Protein AF-A0A1C5G0H4-F1 (afdb_monomer_lite)

Sequence (154 aa):
MDLTAAVDVIRAPLGDLLPRLSAALFDTIPHRAVAELSGNCPHSPFKTHGHPSGDPGAAITTTELAALSPAARAEGSWQGRARIGGADVPVLALYSDATARGALLVLVRTEETPVPAAALATARVLWDLVTAHRDRMATEAAPGVLAQSRAAAA

Radius of gyration: 16.6 Å; chains: 1; bounding box: 39×28×58 Å

Secondary structure (DSSP, 8-state):
--HHHHHHHHTS-TTTHHHHHHHHHHTTS-EEEEEEEETT-SS--EEEEE--SSSTTPPP-HH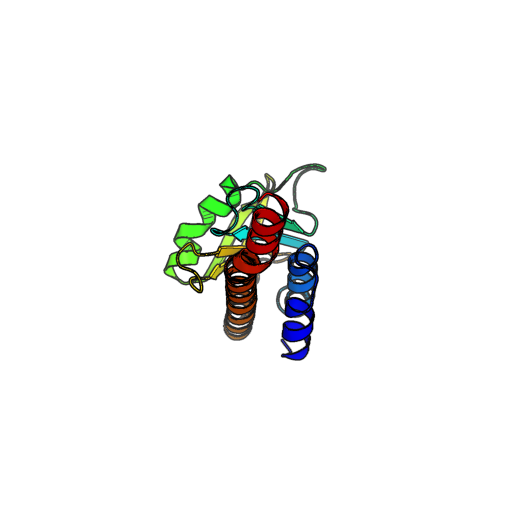HHHHHHHHHHHHSEEEEEEEETTEEEEEEEEEE-SSTT-EEEEEEES--SPPPHHHHHHHHHHHHHHHHHHHHHHHHTHHHHHHHHHHTT-

Foldseek 3Di:
DDVVLLVVLLPDDPVCNQVSLCVSLCVQFPFFKKKKQAQPDPVDSIDMDGDDDDPVPQAFDPVQQVVCCVVCVVVQKDWDWGQGSNDTATKIWGWAPLDVRIMIMIGGGPDRPDRDPVSNVVSNVSVSVSNNSVNCCVVVVPPPPVVVVVVVVD

Structure (mmCIF, N/CA/C/O backbone):
data_AF-A0A1C5G0H4-F1
#
_entry.id   AF-A0A1C5G0H4-F1
#
loop_
_atom_site.group_PDB
_atom_site.id
_atom_site.type_symbol
_atom_site.label_atom_id
_atom_site.label_alt_id
_atom_site.label_comp_id
_atom_site.label_asym_id
_atom_site.label_entity_id
_atom_site.label_seq_id
_atom_site.pdbx_PDB_ins_code
_atom_site.Cartn_x
_atom_site.Cartn_y
_atom_site.Cartn_z
_atom_site.occupancy
_atom_site.B_iso_or_equiv
_atom_site.auth_seq_id
_atom_site.auth_comp_id
_atom_site.auth_asym_id
_atom_site.auth_atom_id
_atom_site.pdbx_PDB_model_num
ATOM 1 N N . MET A 1 1 ? 9.348 -8.051 10.580 1.00 72.00 1 MET A N 1
ATOM 2 C CA . MET A 1 1 ? 9.368 -8.611 9.214 1.00 72.00 1 MET A CA 1
ATOM 3 C C . MET A 1 1 ? 10.774 -9.098 8.917 1.00 72.00 1 MET A C 1
ATOM 5 O O . MET A 1 1 ? 11.714 -8.384 9.246 1.00 72.00 1 MET A O 1
ATOM 9 N N . ASP A 1 2 ? 10.907 -10.298 8.360 1.00 84.12 2 ASP A N 1
ATOM 10 C CA . ASP A 1 2 ? 12.195 -10.885 7.974 1.00 84.12 2 ASP A CA 1
ATOM 11 C C . ASP A 1 2 ? 12.627 -10.396 6.575 1.00 84.12 2 ASP A C 1
ATOM 13 O O . ASP A 1 2 ? 11.792 -10.236 5.683 1.00 84.12 2 ASP A O 1
ATOM 17 N N . LEU A 1 3 ? 13.929 -10.177 6.366 1.00 88.62 3 LEU A N 1
ATOM 18 C CA . LEU A 1 3 ? 14.506 -9.809 5.068 1.00 88.62 3 LEU A CA 1
ATOM 19 C C . LEU A 1 3 ? 14.257 -10.883 4.002 1.00 88.62 3 LEU A C 1
ATOM 21 O O . LEU A 1 3 ? 14.136 -10.549 2.824 1.00 88.62 3 LEU A O 1
ATOM 25 N N . THR A 1 4 ? 14.115 -12.148 4.400 1.00 91.62 4 THR A N 1
ATOM 26 C CA . THR A 1 4 ? 13.735 -13.238 3.489 1.00 91.62 4 THR A CA 1
ATOM 27 C C . THR A 1 4 ? 12.406 -12.944 2.788 1.00 91.62 4 THR A C 1
ATOM 29 O O . THR A 1 4 ? 12.311 -13.070 1.569 1.00 91.62 4 THR A O 1
ATOM 32 N N . ALA A 1 5 ? 11.412 -12.427 3.520 1.00 90.62 5 ALA A N 1
ATOM 33 C CA . ALA A 1 5 ? 10.123 -12.051 2.942 1.00 90.62 5 ALA A CA 1
ATOM 34 C C . ALA A 1 5 ? 10.263 -10.895 1.937 1.00 90.62 5 ALA A C 1
ATOM 36 O O . ALA A 1 5 ? 9.622 -10.899 0.888 1.00 90.62 5 ALA A O 1
ATOM 37 N N . ALA A 1 6 ? 11.143 -9.926 2.209 1.00 92.50 6 ALA A N 1
ATOM 38 C CA . ALA A 1 6 ? 11.430 -8.846 1.265 1.00 92.50 6 ALA A CA 1
ATOM 39 C C . ALA A 1 6 ? 12.058 -9.380 -0.036 1.00 92.50 6 ALA A C 1
ATOM 41 O O . ALA A 1 6 ? 11.671 -8.962 -1.128 1.00 92.50 6 ALA A O 1
ATOM 42 N N . VAL A 1 7 ? 12.979 -10.344 0.060 1.00 93.88 7 VAL A N 1
ATOM 43 C CA . VAL A 1 7 ? 13.564 -11.020 -1.110 1.00 93.88 7 VAL A CA 1
ATOM 44 C C . VAL A 1 7 ? 12.490 -11.757 -1.915 1.00 93.88 7 VAL A C 1
ATOM 46 O O . VAL A 1 7 ? 12.469 -11.648 -3.143 1.00 93.88 7 VAL A O 1
ATOM 49 N N . ASP A 1 8 ? 11.576 -12.457 -1.244 1.00 93.62 8 ASP A N 1
ATOM 50 C CA . ASP A 1 8 ? 10.489 -13.194 -1.895 1.00 93.62 8 ASP A CA 1
ATOM 51 C C . ASP A 1 8 ? 9.495 -12.288 -2.624 1.00 93.62 8 ASP A C 1
ATOM 53 O O . ASP A 1 8 ? 8.965 -12.681 -3.670 1.00 93.62 8 ASP A O 1
ATOM 57 N N . VAL A 1 9 ? 9.262 -11.080 -2.101 1.00 94.69 9 VAL A N 1
ATOM 58 C CA . VAL A 1 9 ? 8.494 -10.039 -2.792 1.00 94.69 9 VAL A CA 1
ATOM 59 C C . VAL A 1 9 ? 9.254 -9.595 -4.037 1.00 94.69 9 VAL A C 1
ATOM 61 O O . VAL A 1 9 ? 8.723 -9.702 -5.133 1.00 94.69 9 VAL A O 1
ATOM 64 N N . ILE A 1 10 ? 10.512 -9.168 -3.915 1.00 94.19 10 ILE A N 1
ATOM 65 C CA . ILE A 1 10 ? 11.273 -8.582 -5.035 1.00 94.19 10 ILE A CA 1
ATOM 66 C C . ILE A 1 10 ? 11.543 -9.575 -6.175 1.00 94.19 10 ILE A C 1
ATOM 68 O O . ILE A 1 10 ? 11.681 -9.171 -7.327 1.00 94.19 10 ILE A O 1
ATOM 72 N N . ARG A 1 11 ? 11.586 -10.879 -5.889 1.00 92.88 11 ARG A N 1
ATOM 73 C CA . ARG A 1 11 ? 11.716 -11.929 -6.914 1.00 92.88 11 ARG A CA 1
ATOM 74 C C . ARG A 1 11 ? 10.409 -12.267 -7.634 1.00 92.88 11 ARG A C 1
ATOM 76 O O . ARG A 1 11 ? 10.441 -13.029 -8.599 1.00 92.88 11 ARG A O 1
ATOM 83 N N . ALA A 1 12 ? 9.269 -11.773 -7.160 1.00 91.62 12 ALA A N 1
ATOM 84 C CA . ALA A 1 12 ? 7.975 -12.093 -7.745 1.00 91.62 12 ALA A CA 1
ATOM 85 C C . ALA A 1 12 ? 7.818 -11.488 -9.151 1.00 91.62 12 ALA A C 1
ATOM 87 O O . ALA A 1 12 ? 8.310 -10.386 -9.409 1.00 91.62 12 ALA A O 1
ATOM 88 N N . PRO A 1 13 ? 7.060 -12.140 -10.050 1.00 87.62 13 PRO A N 1
ATOM 89 C CA . PRO A 1 13 ? 6.584 -11.496 -11.270 1.00 87.62 13 PRO A CA 1
ATOM 90 C C . PRO A 1 13 ? 5.860 -10.175 -10.963 1.00 87.62 13 PRO A C 1
ATOM 92 O O . PRO A 1 13 ? 5.180 -10.052 -9.944 1.00 87.62 13 PRO A O 1
ATOM 95 N N . LEU A 1 14 ? 5.933 -9.189 -11.868 1.00 83.06 14 LEU A N 1
ATOM 96 C CA . LEU A 1 14 ? 5.329 -7.860 -11.652 1.00 83.06 14 LEU A CA 1
ATOM 97 C C . LEU A 1 14 ? 3.820 -7.903 -11.340 1.00 83.06 14 LEU A C 1
ATOM 99 O O . LEU A 1 14 ? 3.314 -7.021 -10.636 1.00 83.06 14 LEU A O 1
ATOM 103 N N . GLY A 1 15 ? 3.108 -8.903 -11.872 1.00 84.12 15 GLY A N 1
ATOM 104 C CA . GLY A 1 15 ? 1.691 -9.153 -11.588 1.00 84.12 15 GLY A CA 1
ATOM 105 C C . GLY A 1 15 ? 1.425 -9.639 -10.159 1.00 84.12 15 GLY A C 1
ATOM 106 O O . GLY A 1 15 ? 0.386 -9.313 -9.594 1.00 84.12 15 GLY A O 1
ATOM 107 N N . ASP A 1 16 ? 2.400 -10.308 -9.542 1.00 90.19 16 ASP A N 1
ATOM 108 C CA . ASP A 1 16 ? 2.266 -10.973 -8.241 1.00 90.19 16 ASP A CA 1
ATOM 109 C C . ASP A 1 16 ? 2.872 -10.167 -7.087 1.00 90.19 16 ASP A C 1
ATOM 111 O O . ASP A 1 16 ? 2.682 -10.510 -5.919 1.00 90.19 16 ASP A O 1
ATOM 115 N N . LEU A 1 17 ? 3.578 -9.072 -7.386 1.00 91.56 17 LE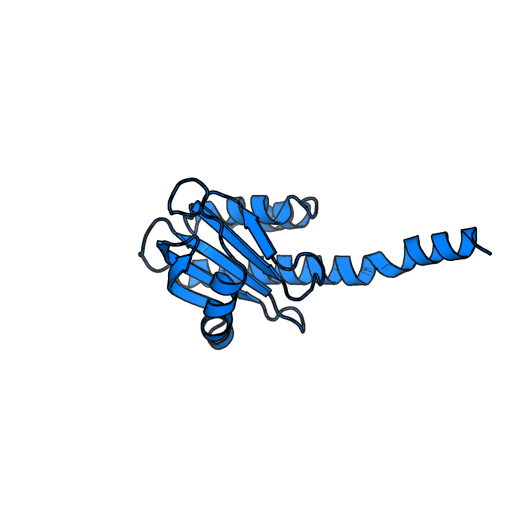U A N 1
ATOM 116 C CA . LEU A 1 17 ? 4.230 -8.238 -6.375 1.00 91.56 17 LEU A CA 1
ATOM 117 C C . LEU A 1 17 ? 3.261 -7.737 -5.295 1.00 91.56 17 LEU A C 1
ATOM 119 O O . LEU A 1 17 ? 3.603 -7.769 -4.118 1.00 91.56 17 LEU A O 1
ATOM 123 N N . LEU A 1 18 ? 2.063 -7.276 -5.676 1.00 93.38 18 LEU A N 1
ATOM 124 C CA . LEU A 1 18 ? 1.091 -6.739 -4.718 1.00 93.38 18 LEU A CA 1
ATOM 125 C C . LEU A 1 18 ? 0.495 -7.840 -3.810 1.00 93.38 18 LEU A C 1
ATOM 127 O O . LEU A 1 18 ? 0.509 -7.647 -2.594 1.00 93.38 18 LEU A O 1
ATOM 131 N N . PRO A 1 19 ? 0.059 -9.007 -4.335 1.00 94.75 19 PRO A N 1
ATOM 132 C CA . PRO A 1 19 ? -0.278 -10.167 -3.504 1.00 94.75 19 PRO A CA 1
ATOM 133 C C . PRO A 1 19 ? 0.835 -10.595 -2.538 1.00 94.75 19 PRO A C 1
ATOM 135 O O . PRO A 1 19 ? 0.571 -10.832 -1.362 1.00 94.75 19 PRO A O 1
ATOM 138 N N . ARG A 1 20 ? 2.096 -10.665 -2.989 1.00 95.25 20 ARG A N 1
ATOM 139 C CA . ARG A 1 20 ? 3.206 -11.068 -2.107 1.00 95.25 20 ARG A CA 1
ATOM 140 C C . ARG A 1 20 ? 3.526 -10.027 -1.045 1.00 95.25 20 ARG A C 1
ATOM 142 O O . ARG A 1 20 ? 3.797 -10.386 0.096 1.00 95.25 20 ARG A O 1
ATOM 149 N N . LEU A 1 21 ? 3.465 -8.748 -1.408 1.00 95.81 21 LEU A N 1
ATOM 150 C CA . LEU A 1 21 ? 3.619 -7.641 -0.470 1.00 95.81 21 LEU A CA 1
ATOM 151 C C . LEU A 1 21 ? 2.527 -7.681 0.608 1.00 95.81 21 LEU A C 1
ATOM 153 O O . LEU A 1 21 ? 2.832 -7.526 1.787 1.00 95.81 21 LEU A O 1
ATOM 157 N N . SER A 1 22 ? 1.278 -7.948 0.213 1.00 96.38 22 SER A N 1
ATOM 158 C CA . SER A 1 22 ? 0.162 -8.162 1.141 1.00 96.38 22 SER A CA 1
ATOM 159 C C . SER A 1 22 ? 0.471 -9.280 2.133 1.00 96.38 22 SER A C 1
ATOM 161 O O . SER A 1 22 ? 0.436 -9.051 3.339 1.00 96.38 22 SER A O 1
ATOM 163 N N . ALA A 1 23 ? 0.860 -10.457 1.636 1.00 95.38 23 ALA A N 1
ATOM 164 C CA . ALA A 1 23 ? 1.183 -11.603 2.479 1.00 95.38 23 ALA A CA 1
ATOM 165 C C . ALA A 1 23 ? 2.333 -11.304 3.458 1.00 95.38 23 ALA A C 1
ATOM 167 O O . ALA A 1 23 ? 2.211 -11.583 4.646 1.00 95.38 23 ALA A O 1
ATOM 168 N N . ALA A 1 24 ? 3.409 -10.659 2.995 1.00 95.50 24 ALA A N 1
ATOM 169 C CA . ALA A 1 24 ? 4.554 -10.300 3.837 1.00 95.50 24 ALA A CA 1
ATOM 170 C C . ALA A 1 24 ? 4.207 -9.291 4.949 1.00 95.50 24 ALA A C 1
ATOM 172 O O . ALA A 1 24 ? 4.848 -9.272 6.001 1.00 95.50 24 ALA A O 1
ATOM 173 N N . LEU A 1 25 ? 3.208 -8.433 4.719 1.00 95.94 25 LEU A N 1
ATOM 174 C CA . LEU A 1 25 ? 2.741 -7.443 5.691 1.00 95.94 25 LEU A CA 1
ATOM 175 C C . LEU A 1 25 ? 1.693 -8.005 6.657 1.00 95.94 25 LEU A C 1
ATOM 177 O O . LEU A 1 25 ? 1.561 -7.473 7.758 1.00 95.94 25 LEU A O 1
ATOM 181 N N . PHE A 1 26 ? 0.958 -9.047 6.265 1.00 94.50 26 PHE A N 1
ATOM 182 C CA . PHE A 1 26 ? -0.243 -9.509 6.963 1.00 94.50 26 PHE A CA 1
ATOM 183 C C . PHE A 1 26 ? 0.016 -9.903 8.422 1.00 94.50 26 PHE A C 1
ATOM 185 O O . PHE A 1 26 ? -0.714 -9.457 9.304 1.00 94.50 26 PHE A O 1
ATOM 192 N N . ASP A 1 27 ? 1.095 -10.642 8.688 1.00 89.75 27 ASP A N 1
ATOM 193 C CA . ASP A 1 27 ? 1.427 -11.115 10.040 1.00 89.75 27 ASP A CA 1
ATOM 194 C C . ASP A 1 27 ? 1.709 -9.972 11.025 1.00 89.75 27 ASP A C 1
ATOM 196 O O . ASP A 1 27 ? 1.509 -10.107 12.229 1.00 89.75 27 ASP A O 1
ATOM 200 N N . THR A 1 28 ? 2.196 -8.833 10.524 1.00 93.19 28 THR A N 1
ATOM 201 C CA . THR A 1 28 ? 2.539 -7.668 11.357 1.00 93.19 28 THR A CA 1
ATOM 202 C C . THR A 1 28 ? 1.431 -6.612 11.353 1.00 93.19 28 THR A C 1
ATOM 204 O O . THR A 1 28 ? 1.252 -5.884 12.327 1.00 93.19 28 THR A O 1
ATOM 207 N N . ILE A 1 29 ? 0.700 -6.495 10.247 1.00 95.56 29 ILE A N 1
ATOM 208 C CA . ILE A 1 29 ? -0.345 -5.498 10.036 1.00 95.56 29 ILE A CA 1
ATOM 209 C C . ILE A 1 29 ? -1.544 -6.229 9.429 1.00 95.56 29 ILE A C 1
ATOM 211 O O . ILE A 1 29 ? -1.676 -6.253 8.205 1.00 95.56 29 ILE A O 1
ATOM 215 N N . PRO A 1 30 ? -2.434 -6.814 10.248 1.00 95.06 30 PRO A N 1
ATOM 216 C CA . PRO A 1 30 ? -3.608 -7.509 9.738 1.00 95.06 30 PRO A CA 1
ATOM 217 C C . PRO A 1 30 ? -4.487 -6.582 8.888 1.00 95.06 30 PRO A C 1
ATOM 219 O O . PRO A 1 30 ? -4.829 -5.462 9.293 1.00 95.06 30 PRO A O 1
ATOM 222 N N . HIS A 1 31 ? -4.820 -7.037 7.681 1.00 95.69 31 HIS A N 1
ATOM 223 C CA . HIS A 1 31 ? -5.586 -6.288 6.688 1.00 95.69 31 HIS A CA 1
ATOM 224 C C . HIS A 1 31 ? -6.342 -7.242 5.758 1.00 95.69 31 HIS A C 1
ATOM 226 O O . HIS A 1 31 ? -5.917 -8.368 5.533 1.00 95.69 31 HIS A O 1
ATOM 232 N N . ARG A 1 32 ? -7.472 -6.797 5.205 1.00 93.94 32 ARG A N 1
ATOM 233 C CA . ARG A 1 32 ? -8.317 -7.602 4.294 1.00 93.94 32 ARG A CA 1
ATOM 234 C C . ARG A 1 32 ? -8.117 -7.284 2.816 1.00 93.94 32 ARG A C 1
ATOM 236 O O . ARG A 1 32 ? -8.474 -8.080 1.950 1.00 93.94 32 ARG A O 1
ATOM 243 N N . ALA A 1 33 ? -7.597 -6.095 2.537 1.00 94.81 33 ALA A N 1
ATOM 244 C CA . ALA A 1 33 ? -7.324 -5.626 1.195 1.00 94.81 33 ALA A CA 1
ATOM 245 C C . ALA A 1 33 ? -6.148 -4.660 1.205 1.00 94.81 33 ALA A C 1
ATOM 247 O O . ALA A 1 33 ? -5.863 -4.006 2.212 1.00 94.81 33 ALA A O 1
ATOM 248 N N . VAL A 1 34 ? -5.496 -4.561 0.060 1.00 96.38 34 VAL A N 1
ATOM 249 C CA . VAL A 1 34 ? -4.421 -3.618 -0.202 1.00 96.38 34 VAL A CA 1
ATOM 250 C C . VAL A 1 34 ? -4.655 -2.994 -1.565 1.00 96.38 34 VAL A C 1
ATOM 252 O O . VAL A 1 34 ? -5.043 -3.673 -2.516 1.00 96.38 34 VAL A O 1
ATOM 255 N N . ALA A 1 35 ? -4.415 -1.697 -1.654 1.00 95.50 35 ALA A N 1
ATOM 256 C CA . ALA A 1 35 ? -4.501 -0.945 -2.886 1.00 95.50 35 ALA A CA 1
ATOM 257 C C . ALA A 1 35 ? -3.243 -0.100 -3.065 1.00 95.50 35 ALA A C 1
ATOM 259 O O . ALA A 1 35 ? -2.709 0.462 -2.114 1.00 95.50 35 ALA A O 1
ATOM 260 N N . GLU A 1 36 ? -2.771 -0.018 -4.295 1.00 94.25 36 GLU A N 1
ATOM 261 C CA . GLU A 1 36 ? -1.597 0.744 -4.683 1.00 94.25 36 GLU A CA 1
ATOM 262 C C . GLU A 1 36 ? -2.013 1.823 -5.674 1.00 94.25 36 GLU A C 1
ATOM 264 O O . GLU A 1 36 ? -2.737 1.543 -6.630 1.00 94.25 36 GLU A O 1
ATOM 269 N N . LEU A 1 37 ? -1.505 3.035 -5.464 1.00 92.81 37 LEU A N 1
ATOM 270 C CA . LEU A 1 37 ? -1.521 4.125 -6.426 1.00 92.81 37 LEU A CA 1
ATOM 271 C C . LEU A 1 37 ? -0.075 4.536 -6.722 1.00 92.81 37 LEU A C 1
ATOM 273 O O . LEU A 1 37 ? 0.556 5.271 -5.965 1.00 92.81 37 LEU A O 1
ATOM 277 N N . SER A 1 38 ? 0.455 4.025 -7.827 1.00 84.38 38 SER A N 1
ATOM 278 C CA . SER A 1 38 ? 1.810 4.283 -8.310 1.00 84.38 38 SER A CA 1
ATOM 279 C C . SER A 1 38 ? 1.834 5.460 -9.284 1.00 84.38 38 SER A C 1
ATOM 281 O O . SER A 1 38 ? 1.039 5.525 -10.220 1.00 84.38 38 SER A O 1
ATOM 283 N N . GLY A 1 39 ? 2.789 6.377 -9.117 1.00 71.88 39 GLY A N 1
ATOM 284 C CA . GLY A 1 39 ? 2.986 7.471 -10.069 1.00 71.88 39 GLY A CA 1
ATOM 285 C C . GLY A 1 39 ? 3.611 7.039 -11.404 1.00 71.88 39 GLY A C 1
ATOM 286 O O . GLY A 1 39 ? 3.593 7.798 -12.366 1.00 71.88 39 GLY A O 1
ATOM 287 N N . ASN A 1 40 ? 4.173 5.828 -11.494 1.00 60.69 40 ASN A N 1
ATOM 288 C CA . ASN A 1 40 ? 5.048 5.417 -12.598 1.00 60.69 40 ASN A CA 1
ATOM 289 C C . ASN A 1 40 ? 4.369 4.700 -13.776 1.00 60.69 40 ASN A C 1
ATOM 291 O O . ASN A 1 40 ? 5.023 4.478 -14.793 1.00 60.69 40 ASN A O 1
ATOM 295 N N . CYS A 1 41 ? 3.091 4.334 -13.672 1.00 58.62 41 CYS A N 1
ATOM 296 C CA . CYS A 1 41 ? 2.373 3.644 -14.745 1.00 58.62 41 CYS A CA 1
ATOM 297 C C . CYS A 1 41 ? 1.271 4.543 -15.332 1.00 58.62 41 CYS A C 1
ATOM 299 O O . CYS A 1 41 ? 0.209 4.651 -14.725 1.00 58.62 41 CYS A O 1
ATOM 301 N N . PRO A 1 42 ? 1.463 5.149 -16.521 1.00 52.97 42 PRO A N 1
ATOM 302 C CA . PRO A 1 42 ? 0.454 6.021 -17.130 1.00 52.97 42 PRO A CA 1
ATOM 303 C C . PRO A 1 42 ? -0.819 5.279 -17.574 1.00 52.97 42 PRO A C 1
ATOM 305 O O . PRO A 1 42 ? -1.860 5.906 -17.732 1.00 52.97 42 PRO A O 1
ATOM 308 N N . HIS A 1 43 ? -0.762 3.953 -17.754 1.00 55.22 43 HIS A N 1
ATOM 309 C CA . HIS A 1 43 ? -1.905 3.146 -18.206 1.00 55.22 43 HIS A CA 1
ATOM 310 C C . HIS A 1 43 ? -2.695 2.472 -17.078 1.00 55.22 43 HIS A C 1
ATOM 312 O O . HIS A 1 43 ? -3.892 2.252 -17.224 1.00 55.22 43 HIS A O 1
ATOM 318 N N . SER A 1 44 ? -2.045 2.127 -15.964 1.00 59.00 44 SER A N 1
ATOM 319 C CA . SER A 1 44 ? -2.694 1.474 -14.819 1.00 59.00 44 SER A CA 1
ATOM 320 C C . SER A 1 44 ? -1.952 1.830 -13.530 1.00 59.00 44 SER A C 1
ATOM 322 O O . SER A 1 44 ? -1.252 0.984 -12.968 1.00 59.00 44 SER A O 1
ATOM 324 N N . PRO A 1 45 ? -2.063 3.085 -13.058 1.00 74.19 45 PRO A N 1
ATOM 325 C CA . PRO A 1 45 ? -1.391 3.523 -11.835 1.00 74.19 45 PRO A CA 1
ATOM 326 C C . PRO A 1 45 ? -1.976 2.832 -10.599 1.00 74.19 45 PRO A C 1
ATOM 328 O O . PRO A 1 45 ? -1.350 2.818 -9.545 1.00 74.19 45 PRO A O 1
ATOM 331 N N . PHE A 1 46 ? -3.163 2.243 -10.740 1.00 86.31 46 PHE A N 1
ATOM 332 C CA . PHE A 1 46 ? -3.949 1.663 -9.673 1.00 86.31 46 PHE A CA 1
ATOM 333 C C . PHE A 1 46 ? -3.956 0.132 -9.737 1.00 86.31 46 PHE A C 1
ATOM 335 O O . PHE A 1 46 ? -4.172 -0.447 -10.804 1.00 86.31 46 PHE A O 1
ATOM 342 N N . LYS A 1 47 ? -3.732 -0.520 -8.593 1.00 86.00 47 LYS A N 1
ATOM 343 C CA . LYS A 1 47 ? -3.844 -1.976 -8.419 1.00 86.00 47 LYS A CA 1
ATOM 344 C C . LYS A 1 47 ? -4.474 -2.296 -7.070 1.00 86.00 47 LYS A C 1
ATOM 346 O O . LYS A 1 47 ? -4.248 -1.575 -6.105 1.00 86.00 47 LYS A O 1
ATOM 351 N N . THR A 1 48 ? -5.206 -3.403 -6.983 1.00 92.31 48 THR A N 1
ATOM 352 C CA . THR A 1 48 ? -5.832 -3.863 -5.735 1.00 92.31 48 THR A CA 1
ATOM 353 C C . THR A 1 48 ? -5.653 -5.360 -5.542 1.00 92.31 48 THR A C 1
ATOM 355 O O . THR A 1 48 ? -5.651 -6.119 -6.508 1.00 92.31 48 THR A O 1
ATOM 358 N N . HIS A 1 49 ? -5.561 -5.791 -4.290 1.00 92.38 49 HIS A N 1
ATOM 359 C CA . HIS A 1 49 ? -5.561 -7.191 -3.887 1.00 92.38 49 HIS A CA 1
ATOM 360 C C . HIS A 1 49 ? -6.419 -7.378 -2.628 1.00 92.38 49 HIS A C 1
ATOM 362 O O . HIS A 1 49 ? -6.431 -6.510 -1.758 1.00 92.38 49 HIS A O 1
ATOM 368 N N . GLY A 1 50 ? -7.118 -8.510 -2.522 1.00 88.75 50 GLY A N 1
ATOM 369 C CA . GLY A 1 50 ? -8.026 -8.814 -1.412 1.00 88.75 50 GLY A CA 1
ATOM 370 C C . GLY A 1 50 ? -9.445 -8.274 -1.611 1.00 88.75 50 GLY A C 1
ATOM 371 O O . GLY A 1 50 ? -9.818 -7.863 -2.710 1.00 88.75 50 GLY A O 1
ATOM 372 N N . HIS A 1 51 ? -10.249 -8.315 -0.546 1.00 81.38 51 HIS A N 1
ATOM 373 C CA . HIS A 1 51 ? -11.656 -7.912 -0.584 1.00 81.38 51 HIS A CA 1
ATOM 374 C C . HIS A 1 51 ? -11.859 -6.636 0.243 1.00 81.38 51 HIS A C 1
ATOM 376 O O . HIS A 1 51 ? -11.701 -6.677 1.471 1.00 81.38 51 HIS A O 1
ATOM 382 N N . PRO A 1 52 ? -12.173 -5.487 -0.386 1.00 71.56 52 PRO A N 1
ATOM 383 C CA . PRO A 1 52 ? -12.582 -4.321 0.373 1.00 71.56 52 PRO A CA 1
ATOM 384 C C . PRO A 1 52 ? -13.877 -4.647 1.111 1.00 71.56 52 PRO A C 1
ATOM 386 O O . PRO A 1 52 ? -14.712 -5.425 0.659 1.00 71.56 52 PRO A O 1
ATOM 389 N N . SER A 1 53 ? -14.046 -4.048 2.272 1.00 64.31 53 SER A N 1
ATOM 390 C CA . SER A 1 53 ? -15.348 -4.030 2.932 1.00 64.31 53 SER A CA 1
ATOM 391 C C . SER A 1 53 ? -16.257 -3.007 2.287 1.00 64.31 53 SER A C 1
ATOM 393 O O . SER A 1 53 ? -15.844 -1.874 2.057 1.00 64.31 53 SER A O 1
ATOM 395 N N . GLY A 1 54 ? -17.497 -3.421 2.101 1.00 66.62 54 GLY A N 1
ATOM 396 C CA . GLY A 1 54 ? -18.564 -2.692 1.447 1.00 66.62 54 GLY A CA 1
ATOM 397 C C . GLY A 1 54 ? -19.611 -3.707 1.001 1.00 66.62 54 GLY A C 1
ATOM 398 O O . GLY A 1 54 ? -19.525 -4.890 1.355 1.00 66.62 54 GLY A O 1
ATOM 399 N N . ASP A 1 55 ? -20.579 -3.249 0.220 1.00 68.75 55 ASP A N 1
ATOM 400 C CA . ASP A 1 55 ? -21.533 -4.149 -0.421 1.00 68.75 55 ASP A CA 1
ATOM 401 C C . ASP A 1 55 ? -20.808 -5.112 -1.380 1.00 68.75 55 ASP A C 1
ATOM 403 O O . ASP A 1 55 ? -19.782 -4.747 -1.969 1.00 68.75 55 ASP A O 1
ATOM 407 N N . PRO A 1 56 ? -21.321 -6.339 -1.583 1.00 64.06 56 PRO A N 1
ATOM 408 C CA . PRO A 1 56 ? -20.790 -7.248 -2.592 1.00 64.06 56 PRO A CA 1
ATOM 409 C C . PRO A 1 56 ? -20.680 -6.555 -3.960 1.00 64.06 56 PRO A C 1
ATOM 411 O O . PRO A 1 56 ? -21.674 -6.084 -4.507 1.00 64.06 56 PRO A O 1
ATOM 414 N N . GLY A 1 57 ? -19.463 -6.486 -4.509 1.00 64.94 57 GLY A N 1
ATOM 415 C CA . GLY A 1 57 ? -19.172 -5.804 -5.778 1.00 64.94 57 GLY A CA 1
ATOM 416 C C . GLY A 1 57 ? -18.662 -4.363 -5.651 1.00 64.94 57 GLY A C 1
ATOM 417 O O . GLY A 1 57 ? -18.303 -3.765 -6.665 1.00 64.94 57 GLY A O 1
ATOM 418 N N . ALA A 1 58 ? -18.568 -3.806 -4.440 1.00 77.69 58 ALA A N 1
ATOM 419 C CA . ALA A 1 58 ? -17.942 -2.509 -4.224 1.00 77.69 58 ALA A CA 1
ATOM 420 C C . ALA A 1 58 ? -16.430 -2.574 -4.510 1.00 77.69 58 ALA A C 1
ATOM 422 O O . ALA A 1 58 ? -15.691 -3.347 -3.899 1.00 77.69 58 ALA A O 1
ATOM 423 N N . ALA A 1 59 ? -15.964 -1.752 -5.451 1.00 86.25 59 ALA A N 1
ATOM 424 C CA . ALA A 1 59 ? -14.558 -1.668 -5.831 1.00 86.25 59 ALA A CA 1
ATOM 425 C C . ALA A 1 59 ? -13.891 -0.451 -5.182 1.00 86.25 59 ALA A C 1
ATOM 427 O O . ALA A 1 59 ? -14.478 0.628 -5.113 1.00 86.25 59 ALA A O 1
ATOM 428 N N . ILE A 1 60 ? -12.641 -0.618 -4.746 1.00 90.88 60 ILE A N 1
ATOM 429 C CA . ILE A 1 60 ? -11.798 0.510 -4.340 1.00 90.88 60 ILE A CA 1
ATOM 430 C C . ILE A 1 60 ? -11.533 1.377 -5.574 1.00 90.88 60 ILE A C 1
ATOM 432 O O . ILE A 1 60 ? -11.227 0.851 -6.646 1.00 90.88 60 ILE A O 1
ATOM 436 N N . THR A 1 61 ? -11.614 2.696 -5.423 1.00 90.75 61 THR A N 1
ATOM 437 C CA . THR A 1 61 ? -11.398 3.634 -6.532 1.00 90.75 61 THR A CA 1
ATOM 438 C C . THR A 1 61 ? -10.093 4.414 -6.395 1.00 90.75 61 THR A C 1
ATOM 440 O O . THR A 1 61 ? -9.580 4.650 -5.301 1.00 90.75 61 THR A O 1
ATOM 443 N N . THR A 1 62 ? -9.565 4.893 -7.523 1.00 91.44 62 THR A N 1
ATOM 444 C CA . THR A 1 62 ? -8.399 5.787 -7.534 1.00 91.44 62 THR A CA 1
ATOM 445 C C . THR A 1 62 ? -8.659 7.090 -6.777 1.00 91.44 62 THR A C 1
ATOM 447 O O . THR A 1 62 ? -7.763 7.581 -6.096 1.00 91.44 62 THR A O 1
ATOM 450 N N . THR A 1 63 ? -9.876 7.637 -6.855 1.00 91.94 63 THR A N 1
ATOM 451 C CA . THR A 1 63 ? -10.259 8.871 -6.152 1.00 91.94 63 THR A CA 1
ATOM 452 C C . THR A 1 63 ? -10.202 8.702 -4.636 1.00 91.94 63 THR A C 1
ATOM 454 O O . THR A 1 63 ? -9.674 9.577 -3.953 1.00 91.94 63 THR A O 1
ATOM 457 N N . GLU A 1 64 ? -10.685 7.570 -4.114 1.00 93.69 64 GLU A N 1
ATOM 458 C CA . GLU A 1 64 ? -10.602 7.251 -2.683 1.00 93.69 64 GLU A CA 1
ATOM 459 C C . GLU A 1 64 ? -9.141 7.195 -2.204 1.00 93.69 64 GLU A C 1
ATOM 461 O O . GLU A 1 64 ? -8.809 7.784 -1.178 1.00 93.69 64 GLU A O 1
ATOM 466 N N . LEU A 1 65 ? -8.238 6.568 -2.972 1.00 94.00 65 LEU A N 1
ATOM 467 C CA . LEU A 1 65 ? -6.807 6.540 -2.636 1.00 94.00 65 LEU A CA 1
ATOM 468 C C . LEU A 1 65 ? -6.155 7.920 -2.729 1.00 94.00 65 LEU A C 1
ATOM 470 O O . LEU A 1 65 ? -5.399 8.306 -1.841 1.00 94.00 65 LEU A O 1
ATOM 474 N N . ALA A 1 66 ? -6.438 8.670 -3.795 1.00 92.75 66 ALA A N 1
ATOM 475 C CA . ALA A 1 66 ? -5.841 9.981 -4.024 1.00 92.75 66 ALA A CA 1
ATOM 476 C C . ALA A 1 66 ? -6.175 10.979 -2.903 1.00 92.75 66 ALA A C 1
ATOM 478 O O . ALA A 1 66 ? -5.344 11.826 -2.577 1.00 92.75 66 ALA A O 1
ATOM 479 N N . ALA A 1 67 ? -7.349 10.846 -2.276 1.00 94.38 67 ALA A N 1
ATOM 480 C CA . ALA A 1 67 ? -7.744 11.655 -1.125 1.00 94.38 67 ALA A CA 1
ATOM 481 C C . ALA A 1 67 ? -6.845 11.440 0.110 1.00 94.38 67 ALA A C 1
ATOM 483 O O . ALA A 1 67 ? -6.705 12.349 0.926 1.00 94.38 67 ALA A O 1
ATOM 484 N N . LEU A 1 68 ? -6.204 10.272 0.238 1.00 95.31 68 LEU A N 1
ATOM 485 C CA . LEU A 1 68 ? -5.302 9.946 1.351 1.00 95.31 68 LEU A CA 1
ATOM 486 C C . LEU A 1 68 ? -3.867 10.440 1.131 1.00 95.31 68 LEU A C 1
ATOM 488 O O . LEU A 1 68 ? -3.112 10.597 2.094 1.00 95.31 68 LEU A O 1
ATOM 492 N N . SER A 1 69 ? -3.488 10.709 -0.121 1.00 93.50 69 SER A N 1
ATOM 493 C CA . SER A 1 69 ? -2.122 11.083 -0.494 1.00 93.50 69 SER A CA 1
ATOM 494 C C . SER A 1 69 ? -1.569 12.295 0.266 1.00 93.50 69 SER A C 1
ATOM 496 O O . SER A 1 69 ? -0.431 12.196 0.714 1.00 93.50 69 SER A O 1
ATOM 498 N N . PRO A 1 70 ? -2.292 13.422 0.457 1.00 94.88 70 PRO A N 1
ATOM 499 C CA . PRO A 1 70 ? -1.718 14.595 1.123 1.00 94.88 70 PRO A CA 1
ATOM 500 C C . PRO A 1 70 ? -1.302 14.317 2.571 1.00 94.88 70 PRO A C 1
ATOM 502 O O . PRO A 1 70 ? -0.189 14.659 2.966 1.00 94.88 70 PRO A O 1
ATOM 505 N N . ALA A 1 71 ? -2.167 13.646 3.339 1.00 95.56 71 ALA A N 1
ATOM 506 C CA . ALA A 1 71 ? -1.901 13.311 4.735 1.00 95.56 71 ALA A CA 1
ATOM 507 C C . ALA A 1 71 ? -0.774 12.277 4.859 1.00 95.56 71 ALA A C 1
ATOM 509 O O . ALA A 1 71 ? 0.151 12.456 5.647 1.00 95.56 71 ALA A O 1
ATOM 510 N N . ALA A 1 72 ? -0.810 11.227 4.031 1.00 95.38 72 ALA A N 1
ATOM 511 C CA . ALA A 1 72 ? 0.241 10.219 4.011 1.00 95.38 72 ALA A CA 1
ATOM 512 C C . ALA A 1 72 ? 1.582 10.792 3.541 1.00 95.38 72 ALA A C 1
ATOM 514 O O . ALA A 1 72 ? 2.609 10.388 4.060 1.00 95.38 72 ALA A O 1
ATOM 515 N N . ARG A 1 73 ? 1.602 11.739 2.597 1.00 94.56 73 ARG A N 1
ATOM 516 C CA . ARG A 1 73 ? 2.834 12.368 2.100 1.00 94.56 73 ARG A CA 1
ATOM 517 C C . ARG A 1 73 ? 3.489 13.279 3.134 1.00 94.56 73 ARG A C 1
ATOM 519 O O . ARG A 1 73 ? 4.712 13.307 3.188 1.00 94.56 73 ARG A O 1
ATOM 526 N N . ALA A 1 74 ? 2.707 14.011 3.926 1.00 95.06 74 ALA A N 1
ATOM 527 C CA . ALA A 1 74 ? 3.239 14.939 4.926 1.00 95.06 74 ALA A CA 1
ATOM 528 C C . ALA A 1 74 ? 4.107 14.226 5.978 1.00 95.06 74 ALA A C 1
ATOM 530 O O . ALA A 1 74 ? 5.208 14.671 6.276 1.00 95.06 74 ALA A O 1
ATOM 531 N N . GLU A 1 75 ? 3.638 13.077 6.467 1.00 92.19 75 GLU A N 1
ATOM 532 C CA . GLU A 1 75 ? 4.292 12.315 7.543 1.00 92.19 75 GLU A CA 1
ATOM 533 C C . GLU A 1 75 ? 4.948 11.013 7.033 1.00 92.19 75 GLU A C 1
ATOM 535 O O . GLU A 1 75 ? 5.484 10.205 7.795 1.00 92.19 75 GLU A O 1
ATOM 540 N N . GLY A 1 76 ? 4.850 10.753 5.726 1.00 93.06 76 GLY A N 1
ATOM 541 C CA . GLY A 1 76 ? 5.176 9.502 5.023 1.00 93.06 76 GLY A CA 1
ATOM 542 C C . GLY A 1 76 ? 4.312 8.280 5.394 1.00 93.06 76 GLY A C 1
ATOM 543 O O . GLY A 1 76 ? 4.439 7.206 4.804 1.00 93.06 76 GLY A O 1
ATOM 544 N N . SER A 1 77 ? 3.414 8.417 6.368 1.00 96.75 77 SER A N 1
ATOM 545 C CA . SER A 1 77 ? 2.363 7.448 6.665 1.00 96.75 77 SER A CA 1
ATOM 546 C C . SER A 1 77 ? 1.194 8.118 7.366 1.00 96.75 77 SER A C 1
ATOM 548 O O . SER A 1 77 ? 1.392 9.043 8.146 1.00 96.75 77 SER A O 1
ATOM 550 N N . TRP A 1 78 ? -0.011 7.604 7.157 1.00 96.94 78 TRP A N 1
ATOM 551 C CA . TRP A 1 78 ? -1.216 8.071 7.828 1.00 96.94 78 TRP A CA 1
ATOM 552 C C . TRP A 1 78 ? -2.088 6.892 8.265 1.00 96.94 78 TRP A C 1
ATOM 554 O O . TRP A 1 78 ? -2.204 5.898 7.550 1.00 96.94 78 TRP A O 1
ATOM 564 N N . GLN A 1 79 ? -2.692 6.996 9.446 1.00 96.69 79 GLN A N 1
ATOM 565 C CA . GLN A 1 79 ? -3.601 5.997 10.004 1.00 96.69 79 GLN A CA 1
ATOM 566 C C . GLN A 1 79 ? -4.891 6.674 10.434 1.00 96.69 79 GLN A C 1
ATOM 568 O O . GLN A 1 79 ? -4.858 7.747 11.036 1.00 96.69 79 GLN A O 1
ATOM 573 N N . GLY A 1 80 ? -6.018 6.031 10.165 1.00 96.00 80 GLY A N 1
ATOM 574 C CA . GLY A 1 80 ? -7.317 6.553 10.555 1.00 96.00 80 GLY A CA 1
ATOM 575 C C . GLY A 1 80 ? -8.449 5.850 9.833 1.00 96.00 80 GLY A C 1
ATOM 576 O O . GLY A 1 80 ? -8.257 4.803 9.214 1.00 96.00 80 GLY A O 1
ATOM 577 N N . ARG A 1 81 ? -9.639 6.439 9.919 1.00 96.31 81 ARG A N 1
ATOM 578 C CA . ARG A 1 81 ? -10.808 5.989 9.168 1.00 96.31 81 ARG A CA 1
ATOM 579 C C . ARG A 1 81 ? -10.911 6.742 7.850 1.00 96.31 81 ARG A C 1
ATOM 581 O O . ARG A 1 81 ? -10.709 7.956 7.816 1.00 96.31 81 ARG A O 1
ATOM 588 N N . ALA A 1 82 ? -11.187 6.015 6.776 1.00 95.69 82 ALA A N 1
ATOM 589 C CA . ALA A 1 82 ? -11.358 6.576 5.447 1.00 95.69 82 ALA A CA 1
ATOM 590 C C . ALA A 1 82 ? -12.441 5.841 4.663 1.00 95.69 82 ALA A C 1
ATOM 592 O O . ALA A 1 82 ? -12.672 4.644 4.850 1.00 95.69 82 ALA A O 1
ATOM 593 N N . ARG A 1 83 ? -13.040 6.557 3.708 1.00 94.44 83 ARG A N 1
ATOM 594 C CA . ARG A 1 83 ? -13.947 5.980 2.718 1.00 94.44 83 ARG A CA 1
ATOM 595 C C . ARG A 1 83 ? -13.149 5.138 1.719 1.00 94.44 83 ARG A C 1
ATOM 597 O O . ARG A 1 83 ? -12.395 5.693 0.927 1.00 94.44 83 ARG A O 1
ATOM 604 N N . ILE A 1 84 ? -13.320 3.821 1.758 1.00 93.62 84 ILE A N 1
ATOM 605 C CA . ILE A 1 84 ? -12.706 2.866 0.829 1.00 93.62 84 ILE A CA 1
ATOM 606 C C . ILE A 1 84 ? -13.749 1.836 0.416 1.00 93.62 84 ILE A C 1
ATOM 608 O O . ILE A 1 84 ? -14.394 1.241 1.279 1.00 93.62 84 ILE A O 1
ATOM 6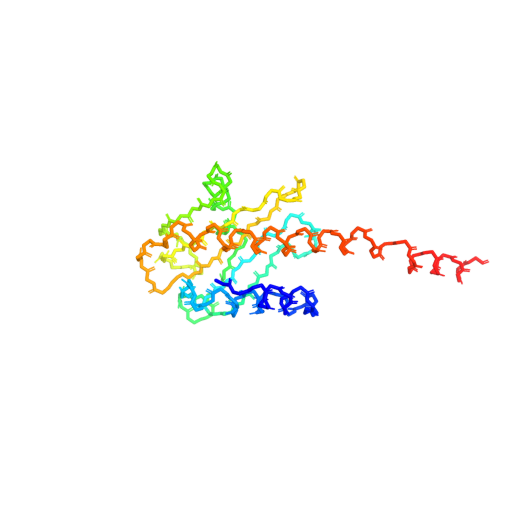12 N N . GLY A 1 85 ? -13.907 1.611 -0.891 1.00 90.50 85 GLY A N 1
ATOM 613 C CA . GLY A 1 85 ? -14.902 0.666 -1.400 1.00 90.50 85 GLY A CA 1
ATOM 614 C C . GLY A 1 85 ? -16.320 1.036 -0.962 1.00 90.50 85 GLY A C 1
ATOM 615 O O . GLY A 1 85 ? -17.121 0.163 -0.643 1.00 90.50 85 GLY A O 1
ATOM 616 N N . GLY A 1 86 ? -16.623 2.335 -0.860 1.00 89.94 86 GLY A N 1
ATOM 617 C CA . GLY A 1 86 ? -17.948 2.784 -0.435 1.00 89.94 86 GLY A CA 1
ATOM 618 C C . GLY A 1 86 ? -18.286 2.540 1.045 1.00 89.94 86 GLY A C 1
ATOM 619 O O . GLY A 1 86 ? -19.442 2.717 1.425 1.00 89.94 86 GLY A O 1
ATOM 620 N N . ALA A 1 87 ? -17.320 2.206 1.903 1.00 91.44 87 ALA A N 1
ATOM 621 C CA . ALA A 1 87 ? -17.513 2.105 3.351 1.00 91.44 87 ALA A CA 1
ATOM 622 C C . ALA A 1 87 ? -16.471 2.936 4.107 1.00 91.44 87 ALA A C 1
ATOM 624 O O . ALA A 1 87 ? -15.364 3.136 3.620 1.00 91.44 87 ALA A O 1
ATOM 625 N N . ASP A 1 88 ? -16.822 3.440 5.292 1.00 94.56 88 ASP A N 1
ATOM 626 C CA . ASP A 1 88 ? -15.853 4.090 6.180 1.00 94.56 88 ASP A CA 1
ATOM 627 C C . ASP A 1 88 ? -15.179 3.033 7.062 1.00 94.56 88 ASP A C 1
ATOM 629 O O . ASP A 1 88 ? -15.856 2.282 7.775 1.00 94.56 88 ASP A O 1
ATOM 633 N N . VAL A 1 89 ? -13.860 2.902 6.948 1.00 95.12 89 VAL A N 1
ATOM 634 C CA . VAL A 1 89 ? -13.110 1.737 7.438 1.00 95.12 89 VAL A CA 1
ATOM 635 C C . VAL A 1 89 ? -11.735 2.143 7.959 1.00 95.12 89 VAL A C 1
ATOM 637 O O . VAL A 1 89 ? -11.183 3.137 7.485 1.00 95.12 89 VAL A O 1
ATOM 640 N N . PRO A 1 90 ? -11.143 1.386 8.899 1.00 96.75 90 PRO A N 1
ATOM 641 C CA . PRO A 1 90 ? -9.783 1.651 9.337 1.00 96.75 90 PRO A CA 1
ATOM 642 C C . PRO A 1 90 ? -8.785 1.363 8.217 1.00 96.75 90 PRO A C 1
ATOM 644 O O . PRO A 1 90 ? -8.841 0.321 7.555 1.00 96.75 90 PRO A O 1
ATOM 647 N N . VAL A 1 91 ? -7.845 2.280 8.019 1.00 97.25 91 VAL A N 1
ATOM 648 C CA . VAL A 1 91 ? -6.806 2.167 7.000 1.00 97.25 91 VAL A CA 1
ATOM 649 C C . VAL A 1 91 ? -5.443 2.587 7.526 1.00 97.25 91 VAL A C 1
ATOM 651 O O . VAL A 1 91 ? -5.313 3.404 8.439 1.00 97.25 91 VAL A O 1
ATOM 654 N N . LEU A 1 92 ? -4.417 2.0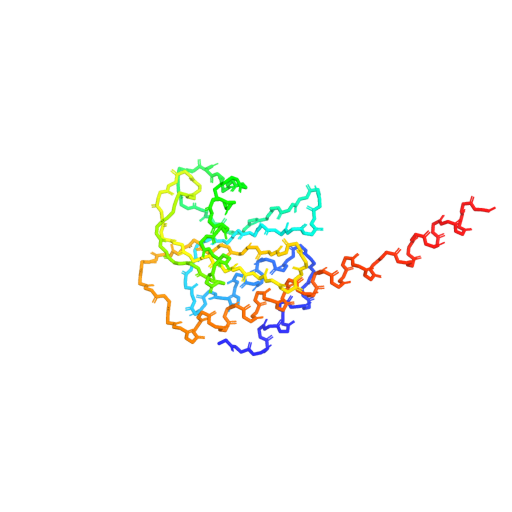31 6.893 1.00 97.94 92 LEU A N 1
ATOM 655 C CA . LEU A 1 92 ? -3.048 2.514 6.960 1.00 97.94 92 LEU A CA 1
ATOM 656 C C . LEU A 1 92 ? -2.615 2.904 5.548 1.00 97.94 92 LEU A C 1
ATOM 658 O O . LEU A 1 92 ? -2.610 2.066 4.653 1.00 97.94 92 LEU A O 1
ATOM 662 N N . ALA A 1 93 ? -2.226 4.157 5.365 1.00 97.94 93 ALA A N 1
ATOM 663 C CA . ALA A 1 93 ? -1.645 4.673 4.139 1.00 97.94 93 ALA A CA 1
ATOM 664 C C . ALA A 1 93 ? -0.134 4.861 4.326 1.00 97.94 93 ALA A C 1
ATOM 666 O O . ALA A 1 93 ? 0.297 5.503 5.281 1.00 97.94 93 ALA A O 1
ATOM 667 N N . LEU A 1 94 ? 0.668 4.309 3.420 1.00 97.94 94 LEU A N 1
ATOM 668 C CA . LEU A 1 94 ? 2.123 4.422 3.381 1.00 97.94 94 LEU A CA 1
ATOM 669 C C . LEU A 1 94 ? 2.516 5.143 2.100 1.00 97.94 94 LEU A C 1
ATOM 671 O O . LEU A 1 94 ? 2.188 4.691 1.002 1.00 97.94 94 LEU A O 1
ATOM 675 N N . TYR A 1 95 ? 3.207 6.265 2.242 1.00 96.94 95 TYR A N 1
ATOM 676 C CA . TYR A 1 95 ? 3.697 7.024 1.106 1.00 96.94 95 TYR A CA 1
ATOM 677 C C . TYR A 1 95 ? 5.187 6.747 0.915 1.00 96.94 95 TYR A C 1
ATOM 679 O O . TYR A 1 95 ? 5.952 6.789 1.875 1.00 96.94 95 TYR A O 1
ATOM 687 N N . SER A 1 96 ? 5.576 6.478 -0.327 1.00 95.88 96 SER A N 1
ATOM 688 C CA . SER A 1 96 ? 6.964 6.343 -0.753 1.00 95.88 96 SER A CA 1
ATOM 689 C C . SER A 1 96 ? 7.344 7.523 -1.636 1.00 95.88 96 SER A C 1
ATOM 691 O O . SER A 1 96 ? 6.653 7.828 -2.613 1.00 95.88 96 SER A O 1
ATOM 693 N N . ASP A 1 97 ? 8.460 8.168 -1.312 1.00 93.75 97 ASP A N 1
ATOM 694 C CA . ASP A 1 97 ? 9.130 9.188 -2.121 1.00 93.75 97 ASP A CA 1
ATOM 695 C C . ASP A 1 97 ? 10.390 8.649 -2.817 1.00 93.75 97 ASP A C 1
ATOM 697 O O . ASP A 1 97 ? 11.134 9.413 -3.430 1.00 93.75 97 ASP A O 1
ATOM 701 N N . ALA A 1 98 ? 10.582 7.324 -2.822 1.00 91.69 98 ALA A N 1
ATOM 702 C CA . ALA A 1 98 ? 11.709 6.653 -3.472 1.00 91.69 98 ALA A CA 1
ATOM 703 C C . ALA A 1 98 ? 11.774 6.877 -5.000 1.00 91.69 98 ALA A C 1
ATOM 705 O O . ALA A 1 98 ? 12.731 6.467 -5.653 1.00 91.69 98 ALA A O 1
ATOM 706 N N . THR A 1 99 ? 10.757 7.519 -5.585 1.00 88.19 99 THR A N 1
ATOM 707 C CA . THR A 1 99 ? 10.705 7.940 -6.990 1.00 88.19 99 THR A CA 1
ATOM 708 C C . THR A 1 99 ? 10.200 9.375 -7.085 1.00 88.19 99 THR A C 1
ATOM 710 O O . THR A 1 99 ? 9.409 9.822 -6.254 1.00 88.19 99 THR A O 1
ATOM 713 N N . ALA A 1 100 ? 10.564 10.087 -8.156 1.00 85.56 100 ALA A N 1
ATOM 714 C CA . ALA A 1 100 ? 10.143 11.478 -8.366 1.00 85.56 100 ALA A CA 1
ATOM 715 C C . ALA A 1 100 ? 8.613 11.669 -8.381 1.00 85.56 100 ALA A C 1
ATOM 717 O O . ALA A 1 100 ? 8.112 12.738 -8.033 1.00 85.56 100 ALA A O 1
ATOM 718 N N . ARG A 1 101 ? 7.862 10.638 -8.792 1.00 84.94 101 ARG A N 1
ATOM 719 C CA . ARG A 1 101 ? 6.393 10.675 -8.869 1.00 84.94 101 ARG A CA 1
ATOM 720 C C . ARG A 1 101 ? 5.702 10.176 -7.600 1.00 84.94 101 ARG A C 1
ATOM 722 O O . ARG A 1 101 ? 4.508 10.419 -7.443 1.00 84.94 101 ARG A O 1
ATOM 729 N N . GLY A 1 102 ? 6.446 9.544 -6.697 1.00 91.88 102 GLY A N 1
ATOM 730 C CA . GLY A 1 102 ? 5.929 8.940 -5.480 1.00 91.88 102 GLY A CA 1
ATOM 731 C C . GLY A 1 102 ? 4.983 7.761 -5.722 1.00 91.88 102 GLY A C 1
ATOM 732 O O . GLY A 1 102 ? 4.525 7.493 -6.839 1.00 91.88 102 GLY A O 1
ATOM 733 N N . ALA A 1 103 ? 4.694 7.033 -4.650 1.00 94.56 103 ALA A N 1
ATOM 734 C CA . ALA A 1 103 ? 3.748 5.928 -4.677 1.00 94.56 103 ALA A CA 1
ATOM 735 C C . ALA A 1 103 ? 3.038 5.775 -3.329 1.00 94.56 103 ALA A C 1
ATOM 737 O O . ALA A 1 103 ? 3.647 5.900 -2.268 1.00 94.56 103 ALA A O 1
ATOM 738 N N . LEU A 1 104 ? 1.743 5.481 -3.369 1.00 96.56 104 LEU A N 1
ATOM 739 C CA . LEU A 1 104 ? 0.913 5.274 -2.188 1.00 96.56 104 LEU A CA 1
ATOM 740 C C . LEU A 1 104 ? 0.495 3.806 -2.099 1.00 96.56 104 LEU A C 1
ATOM 742 O O . LEU A 1 104 ? -0.044 3.257 -3.058 1.00 96.56 104 LEU A O 1
ATOM 746 N N . LEU A 1 105 ? 0.683 3.200 -0.931 1.00 97.56 105 LEU A N 1
ATOM 747 C CA . LEU A 1 105 ? 0.129 1.900 -0.569 1.00 97.56 105 LEU A CA 1
ATOM 748 C C . LEU A 1 105 ? -0.901 2.094 0.542 1.00 97.56 105 LEU A C 1
ATOM 750 O O . LEU A 1 105 ? -0.602 2.697 1.567 1.00 97.56 105 LEU A O 1
ATOM 754 N N . VAL A 1 106 ? -2.105 1.568 0.361 1.00 97.62 106 VAL A N 1
ATOM 755 C CA . VAL A 1 106 ? -3.186 1.627 1.347 1.00 97.62 106 VAL A CA 1
ATOM 756 C C . VAL A 1 106 ? -3.555 0.215 1.766 1.00 97.62 106 VAL A C 1
ATOM 758 O O . VAL A 1 106 ? -3.918 -0.607 0.930 1.00 97.62 106 VAL A O 1
ATOM 761 N N . LEU A 1 107 ? -3.489 -0.059 3.064 1.00 97.44 107 LEU A N 1
ATOM 762 C CA . LEU A 1 107 ? -3.938 -1.297 3.684 1.00 97.44 107 LEU A CA 1
ATOM 763 C C . LEU A 1 107 ? -5.291 -1.050 4.349 1.00 97.44 107 LEU A C 1
ATOM 765 O O . LEU A 1 107 ? -5.401 -0.205 5.239 1.00 97.44 107 LEU A O 1
ATOM 769 N N . VAL A 1 108 ? -6.310 -1.812 3.957 1.00 96.62 108 VAL A N 1
ATOM 770 C CA . VAL A 1 108 ? -7.626 -1.798 4.603 1.00 96.62 108 VAL A CA 1
ATOM 771 C C . VAL A 1 108 ? -7.579 -2.733 5.803 1.00 96.62 108 VAL A C 1
ATOM 773 O O . VAL A 1 108 ? -7.569 -3.957 5.652 1.00 96.62 108 VAL A O 1
ATOM 776 N N . ARG A 1 109 ? -7.521 -2.153 6.997 1.00 95.25 109 ARG A N 1
ATOM 777 C CA . ARG A 1 109 ? -7.281 -2.862 8.254 1.00 95.25 109 ARG A CA 1
ATOM 778 C C . ARG A 1 109 ? -8.533 -3.599 8.725 1.00 95.25 109 ARG A C 1
ATOM 780 O O . ARG A 1 109 ? -9.658 -3.284 8.333 1.00 95.25 109 ARG A O 1
ATOM 787 N N . THR A 1 110 ? -8.325 -4.602 9.569 1.00 90.75 110 THR A N 1
ATOM 788 C CA . THR A 1 110 ? -9.400 -5.341 10.252 1.00 90.75 110 THR A CA 1
ATOM 789 C C . THR A 1 110 ? -9.779 -4.724 11.596 1.00 90.75 110 THR A C 1
ATOM 791 O O . THR A 1 110 ? -10.865 -4.989 12.100 1.00 90.75 110 THR A O 1
ATOM 794 N N . GLU A 1 111 ? -8.911 -3.885 12.157 1.00 90.75 111 GLU A N 1
ATOM 795 C CA . GLU A 1 111 ? -9.072 -3.240 13.458 1.00 90.75 111 GLU A CA 1
ATOM 796 C C . GLU A 1 111 ? -8.557 -1.794 13.429 1.00 90.75 111 GLU A C 1
ATOM 798 O O . GLU A 1 111 ? -7.759 -1.420 12.566 1.00 90.75 111 GLU A O 1
ATOM 803 N N . GLU A 1 112 ? -9.013 -0.990 14.389 1.00 90.75 112 GLU A N 1
ATOM 804 C CA . GLU A 1 112 ? -8.616 0.416 14.557 1.00 90.75 112 GLU A CA 1
ATOM 805 C C . GLU A 1 112 ? -7.374 0.604 15.431 1.00 90.75 112 GLU A C 1
ATOM 807 O O . GLU A 1 112 ? -6.836 1.709 15.495 1.00 90.75 112 GLU A O 1
ATOM 812 N N . THR A 1 113 ? -6.896 -0.462 16.079 1.00 93.25 113 THR A N 1
ATOM 813 C CA . THR A 1 113 ? -5.691 -0.423 16.908 1.00 93.25 113 THR A CA 1
ATOM 814 C C . THR A 1 113 ? -4.516 0.146 16.095 1.00 93.25 113 THR A C 1
ATOM 816 O O . THR A 1 113 ? -4.153 -0.430 15.055 1.00 93.25 113 THR A O 1
ATOM 819 N N . PRO A 1 114 ? -3.909 1.271 16.532 1.00 93.25 114 PRO A N 1
ATOM 820 C CA . PRO A 1 114 ? -2.800 1.880 15.810 1.00 93.25 114 PRO A CA 1
ATOM 821 C C . PRO A 1 114 ? -1.633 0.906 15.658 1.00 93.25 114 PRO A C 1
ATOM 823 O O . PRO A 1 114 ? -1.227 0.252 16.619 1.00 93.25 114 PRO A O 1
ATOM 826 N N . VAL A 1 115 ? -1.063 0.825 14.454 1.00 95.88 115 VAL A N 1
ATOM 827 C CA . VAL A 1 115 ? 0.141 0.019 14.226 1.00 95.88 115 VAL A CA 1
ATOM 828 C C . VAL A 1 115 ? 1.301 0.614 15.029 1.00 95.88 115 VAL A C 1
ATOM 830 O O . VAL A 1 115 ? 1.537 1.825 14.941 1.00 95.88 115 VAL A O 1
ATOM 833 N N . PRO A 1 116 ? 2.072 -0.212 15.760 1.00 94.81 116 PRO A N 1
ATOM 834 C CA . PRO A 1 116 ? 3.275 0.238 16.449 1.00 94.81 116 PRO A CA 1
ATOM 835 C C . PRO A 1 116 ? 4.292 0.881 15.496 1.00 94.81 116 PRO A C 1
ATOM 837 O O . PRO A 1 116 ? 4.516 0.396 14.386 1.00 94.81 116 PRO A O 1
ATOM 840 N N . ALA A 1 117 ? 4.987 1.923 15.957 1.00 93.69 117 ALA A N 1
ATOM 841 C CA . ALA A 1 117 ? 5.934 2.686 15.137 1.00 93.69 117 ALA A CA 1
ATOM 842 C C . ALA A 1 117 ? 7.022 1.819 14.470 1.00 93.69 117 ALA A C 1
ATOM 844 O O . ALA A 1 117 ? 7.360 2.038 13.309 1.00 93.69 117 ALA A O 1
ATOM 845 N N . ALA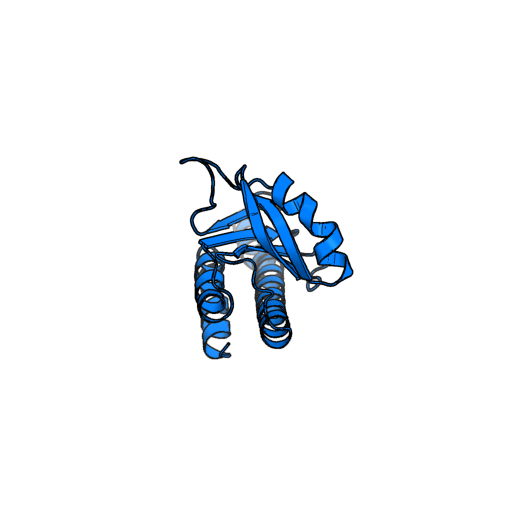 A 1 118 ? 7.528 0.791 15.160 1.00 94.19 118 ALA A N 1
ATOM 846 C CA . ALA A 1 118 ? 8.528 -0.124 14.603 1.00 94.19 118 ALA A CA 1
ATOM 847 C C . ALA A 1 118 ? 7.988 -0.947 13.414 1.00 94.19 118 ALA A C 1
ATOM 849 O O . ALA A 1 118 ? 8.688 -1.155 12.419 1.00 94.19 118 ALA A O 1
ATOM 850 N N . ALA A 1 119 ? 6.727 -1.381 13.487 1.00 94.94 119 ALA A N 1
ATOM 851 C CA . ALA A 1 119 ? 6.066 -2.102 12.403 1.00 94.94 119 ALA A CA 1
ATOM 852 C C . ALA A 1 119 ? 5.770 -1.176 11.213 1.00 94.94 119 ALA A C 1
ATOM 854 O O . ALA A 1 119 ? 6.003 -1.569 10.071 1.00 94.94 119 ALA A O 1
ATOM 855 N N . LEU A 1 120 ? 5.351 0.070 11.474 1.00 95.25 120 LEU A N 1
ATOM 856 C CA . LEU A 1 120 ? 5.188 1.097 10.439 1.00 95.25 120 LEU A CA 1
ATOM 857 C C . LEU A 1 120 ? 6.495 1.384 9.705 1.00 95.25 120 LEU A C 1
ATOM 859 O O . LEU A 1 120 ? 6.517 1.370 8.478 1.00 95.25 120 LEU A O 1
ATOM 863 N N . ALA A 1 121 ? 7.585 1.611 10.441 1.00 94.50 121 ALA A N 1
ATOM 864 C CA . ALA A 1 121 ? 8.897 1.868 9.856 1.00 94.50 121 ALA A CA 1
ATOM 865 C C . ALA A 1 121 ? 9.338 0.708 8.952 1.00 94.50 121 ALA A C 1
ATOM 867 O O . ALA A 1 121 ? 9.757 0.923 7.818 1.00 94.50 121 ALA A O 1
ATOM 868 N N . THR A 1 122 ? 9.155 -0.530 9.416 1.00 95.25 122 THR A N 1
ATOM 869 C CA . THR A 1 122 ? 9.483 -1.727 8.634 1.00 95.25 122 THR A CA 1
ATOM 870 C C . THR A 1 122 ? 8.639 -1.838 7.359 1.00 95.25 122 THR A C 1
ATOM 872 O O . THR A 1 122 ? 9.172 -2.098 6.282 1.00 95.25 122 THR A O 1
ATOM 875 N N . ALA A 1 123 ? 7.325 -1.615 7.460 1.00 96.19 123 ALA A N 1
ATOM 876 C CA . ALA A 1 123 ? 6.421 -1.660 6.315 1.00 96.19 123 ALA A CA 1
ATOM 877 C C . ALA A 1 123 ? 6.738 -0.570 5.279 1.00 96.19 123 ALA A C 1
ATOM 879 O O . ALA A 1 123 ? 6.680 -0.834 4.079 1.00 96.19 123 ALA A O 1
ATOM 880 N N . ARG A 1 124 ? 7.124 0.629 5.736 1.00 95.19 124 ARG A N 1
ATOM 881 C CA . ARG A 1 124 ? 7.567 1.732 4.871 1.00 95.19 124 ARG A CA 1
ATOM 882 C C . ARG A 1 124 ? 8.832 1.375 4.107 1.00 95.19 124 ARG A C 1
ATOM 884 O O . ARG A 1 124 ? 8.832 1.496 2.892 1.00 95.19 124 ARG A O 1
ATOM 891 N N . VAL A 1 125 ? 9.846 0.831 4.782 1.00 95.75 125 VAL A N 1
ATOM 892 C CA . VAL A 1 125 ? 11.085 0.384 4.121 1.00 95.75 125 VAL A CA 1
ATOM 893 C C . VAL A 1 125 ? 10.801 -0.670 3.048 1.00 95.75 125 VAL A C 1
ATOM 895 O O . VAL A 1 125 ? 11.352 -0.590 1.951 1.00 95.75 125 VAL A O 1
ATOM 898 N N . LEU A 1 126 ? 9.920 -1.642 3.320 1.00 95.88 126 LEU A N 1
ATOM 899 C CA . LEU A 1 126 ? 9.530 -2.615 2.296 1.00 95.88 126 LEU A CA 1
ATOM 900 C C . LEU A 1 126 ? 8.799 -1.938 1.126 1.00 95.88 126 LEU A C 1
ATOM 902 O O . LEU A 1 126 ? 9.044 -2.281 -0.031 1.00 95.88 126 LEU A O 1
ATOM 906 N N . TRP A 1 127 ? 7.918 -0.976 1.408 1.00 96.25 127 TRP A N 1
ATOM 907 C CA . TRP A 1 127 ? 7.201 -0.246 0.367 1.00 96.25 127 TRP A CA 1
ATOM 908 C C . TRP A 1 127 ? 8.132 0.600 -0.512 1.00 96.25 127 TRP A C 1
ATOM 910 O O . TRP A 1 127 ? 8.018 0.557 -1.740 1.00 96.25 127 TRP A O 1
ATOM 920 N N . ASP A 1 128 ? 9.103 1.285 0.088 1.00 95.75 128 ASP A N 1
ATOM 921 C CA . ASP A 1 128 ? 10.146 2.024 -0.625 1.00 95.75 128 ASP A CA 1
ATOM 922 C C . ASP A 1 128 ? 10.973 1.095 -1.515 1.00 95.75 128 ASP A C 1
ATOM 924 O O . ASP A 1 128 ? 11.194 1.390 -2.691 1.00 95.75 128 ASP A O 1
ATOM 928 N N . LEU A 1 129 ? 11.360 -0.076 -0.997 1.00 95.12 129 LEU A N 1
ATOM 929 C CA . LEU A 1 129 ? 12.110 -1.080 -1.748 1.00 95.12 129 LEU A CA 1
ATOM 930 C C . LEU A 1 129 ? 11.334 -1.581 -2.977 1.00 95.12 129 LEU A C 1
ATOM 932 O O . LEU A 1 129 ? 11.893 -1.651 -4.073 1.00 95.12 129 LEU A O 1
ATOM 936 N N . VAL A 1 130 ? 10.049 -1.913 -2.820 1.00 93.88 130 VAL A N 1
ATOM 937 C CA . VAL A 1 130 ? 9.188 -2.356 -3.932 1.00 93.88 130 VAL A CA 1
ATOM 938 C C . VAL A 1 130 ? 9.003 -1.240 -4.961 1.00 93.88 130 VAL A C 1
ATOM 940 O O . VAL A 1 130 ? 9.067 -1.494 -6.167 1.00 93.88 130 VAL A O 1
ATOM 943 N N . THR A 1 131 ? 8.807 -0.007 -4.495 1.00 93.12 131 THR A N 1
ATOM 944 C CA . THR A 1 131 ? 8.630 1.174 -5.347 1.00 93.12 131 THR A CA 1
ATOM 945 C C . THR A 1 131 ? 9.886 1.444 -6.179 1.00 93.12 131 THR A C 1
ATOM 947 O O . THR A 1 131 ? 9.800 1.527 -7.407 1.00 93.12 131 THR A O 1
ATOM 950 N N . ALA A 1 132 ? 11.062 1.480 -5.545 1.00 92.50 132 ALA A N 1
ATOM 951 C CA . ALA A 1 132 ? 12.346 1.667 -6.219 1.00 92.50 132 ALA A CA 1
ATOM 952 C C . ALA A 1 132 ? 12.664 0.524 -7.196 1.00 92.50 132 ALA A C 1
ATOM 954 O O . ALA A 1 132 ? 13.115 0.757 -8.318 1.00 92.50 132 ALA A O 1
ATOM 955 N N . HIS A 1 133 ? 12.391 -0.727 -6.808 1.00 91.56 133 HIS A N 1
ATOM 956 C CA . HIS A 1 133 ? 12.605 -1.881 -7.678 1.00 91.56 133 HIS A CA 1
ATOM 957 C C . HIS A 1 133 ? 11.778 -1.794 -8.968 1.00 91.56 133 HIS A C 1
ATOM 959 O O . HIS A 1 133 ? 12.310 -2.021 -10.056 1.00 91.56 133 HIS A O 1
ATOM 965 N N . ARG A 1 134 ? 10.492 -1.436 -8.864 1.00 88.25 134 ARG A N 1
ATOM 966 C CA . ARG A 1 134 ? 9.608 -1.280 -10.028 1.00 88.25 134 ARG A CA 1
ATOM 967 C C . ARG A 1 134 ? 10.028 -0.129 -10.931 1.00 88.25 134 ARG A C 1
ATOM 969 O O . ARG A 1 134 ? 9.990 -0.288 -12.148 1.00 88.25 134 ARG A O 1
ATOM 976 N N . ASP A 1 135 ? 10.431 1.001 -10.358 1.00 88.25 135 ASP A N 1
ATOM 977 C CA . ASP A 1 135 ? 10.931 2.147 -11.122 1.00 88.25 135 ASP A CA 1
ATOM 978 C C . ASP A 1 135 ? 12.193 1.797 -11.916 1.00 88.25 135 ASP A C 1
ATOM 980 O O . ASP A 1 135 ? 12.256 2.046 -13.123 1.00 88.25 135 ASP A O 1
ATOM 984 N N . ARG A 1 136 ? 13.140 1.102 -11.275 1.00 87.31 136 ARG A N 1
ATOM 985 C CA . ARG A 1 136 ? 14.331 0.580 -11.947 1.00 87.31 136 ARG A CA 1
ATOM 986 C C . ARG A 1 136 ? 13.962 -0.355 -13.096 1.00 87.31 136 ARG A C 1
ATOM 988 O O . ARG A 1 136 ? 14.466 -0.180 -14.198 1.00 87.31 136 ARG A O 1
ATOM 995 N N . MET A 1 137 ? 13.058 -1.311 -12.875 1.00 84.94 137 MET A N 1
ATOM 996 C CA . MET A 1 137 ? 12.621 -2.229 -13.936 1.00 84.94 137 MET A CA 1
ATOM 997 C C . MET A 1 137 ? 11.938 -1.500 -15.095 1.00 84.94 137 MET A C 1
ATOM 999 O O . MET A 1 137 ? 12.197 -1.828 -16.248 1.00 84.94 137 MET A O 1
ATOM 1003 N N . ALA A 1 138 ? 11.114 -0.487 -14.816 1.00 82.25 138 ALA A N 1
ATOM 1004 C CA . ALA A 1 138 ? 10.479 0.320 -15.855 1.00 82.25 138 ALA A CA 1
ATOM 1005 C C . ALA A 1 138 ? 11.499 1.132 -16.675 1.00 82.25 138 ALA A C 1
ATOM 1007 O O . ALA A 1 138 ? 11.345 1.265 -17.887 1.00 82.25 138 ALA A O 1
ATOM 1008 N N . THR A 1 139 ? 12.548 1.646 -16.028 1.00 81.44 139 THR A N 1
ATOM 1009 C CA . THR A 1 139 ? 13.588 2.465 -16.669 1.00 81.44 139 THR A CA 1
ATOM 1010 C C . THR A 1 139 ? 14.600 1.616 -17.449 1.00 81.44 139 THR A C 1
ATOM 1012 O O . THR A 1 139 ? 14.981 1.971 -18.563 1.00 81.44 139 THR A O 1
ATOM 1015 N N . GLU A 1 140 ? 15.011 0.468 -16.905 1.00 78.50 140 GLU A N 1
ATOM 1016 C CA . GLU A 1 140 ? 16.022 -0.418 -17.503 1.00 78.50 140 GLU A CA 1
ATOM 1017 C C . GLU A 1 140 ? 15.460 -1.375 -18.566 1.00 78.50 140 GLU A C 1
ATOM 1019 O O . GLU A 1 140 ? 16.215 -1.830 -19.420 1.00 78.50 140 GLU A O 1
ATOM 1024 N N . ALA A 1 141 ? 14.156 -1.682 -18.576 1.00 62.41 141 ALA A N 1
ATOM 1025 C CA . ALA A 1 141 ? 13.559 -2.566 -19.587 1.00 62.41 141 ALA A CA 1
ATOM 1026 C C . ALA A 1 141 ? 13.481 -1.942 -21.001 1.00 62.41 141 ALA A C 1
ATOM 1028 O O . ALA A 1 141 ? 13.212 -2.643 -21.978 1.00 62.41 141 ALA A O 1
ATOM 1029 N N . ALA A 1 142 ? 13.725 -0.636 -21.139 1.00 58.00 142 ALA A N 1
ATOM 1030 C CA . ALA A 1 142 ? 13.540 0.106 -22.386 1.00 58.00 142 ALA A CA 1
ATOM 1031 C C . ALA A 1 142 ? 14.654 -0.005 -23.466 1.00 58.00 142 ALA A C 1
ATOM 1033 O O . ALA A 1 142 ? 14.316 0.177 -24.636 1.00 58.00 142 ALA A O 1
ATOM 1034 N N . PRO A 1 143 ? 15.946 -0.310 -23.208 1.00 56.69 143 PRO A N 1
ATOM 1035 C CA . PRO A 1 143 ? 16.947 -0.253 -24.283 1.00 56.69 143 PRO A CA 1
ATOM 1036 C C . PRO A 1 143 ? 16.949 -1.471 -25.222 1.00 56.69 143 PRO A C 1
ATOM 1038 O O . PRO A 1 143 ? 17.046 -1.306 -26.435 1.00 56.69 143 PRO A O 1
ATOM 1041 N N . GLY A 1 144 ? 16.846 -2.697 -24.698 1.00 59.62 144 GLY A N 1
ATOM 1042 C CA . GLY A 1 144 ? 17.184 -3.909 -25.465 1.00 59.62 144 GLY A CA 1
ATOM 1043 C C . GLY A 1 144 ? 16.159 -4.310 -26.531 1.00 59.62 144 GLY A C 1
ATOM 1044 O O . GLY A 1 144 ? 16.510 -4.526 -27.690 1.00 59.62 144 GLY A O 1
ATOM 1045 N N . VAL A 1 145 ? 14.879 -4.374 -26.157 1.00 60.34 145 VAL A N 1
ATOM 1046 C CA . VAL A 1 145 ? 13.804 -4.852 -27.047 1.00 60.34 145 VAL A CA 1
ATOM 1047 C C . VAL A 1 145 ? 13.464 -3.817 -28.122 1.00 60.34 145 VAL A C 1
ATOM 1049 O O . VAL A 1 145 ? 13.249 -4.172 -29.278 1.00 60.34 145 VAL A O 1
ATOM 1052 N N . LEU A 1 146 ? 13.485 -2.524 -27.780 1.00 60.81 146 LEU A N 1
ATOM 1053 C CA . LEU A 1 146 ? 13.277 -1.446 -28.752 1.00 60.81 146 LEU A CA 1
ATOM 1054 C C . LEU A 1 146 ? 14.456 -1.320 -29.727 1.00 60.81 146 LEU A C 1
ATOM 1056 O O . LEU A 1 146 ? 14.233 -1.055 -30.907 1.00 60.81 146 LEU A O 1
ATOM 1060 N N . ALA A 1 147 ? 15.694 -1.549 -29.276 1.00 62.56 147 ALA A N 1
ATOM 1061 C CA . ALA A 1 147 ? 16.852 -1.600 -30.167 1.00 62.56 147 ALA A CA 1
ATOM 1062 C C . ALA A 1 147 ? 16.785 -2.800 -31.128 1.00 62.56 147 ALA A C 1
ATOM 1064 O O . ALA A 1 147 ? 17.007 -2.622 -32.323 1.00 62.56 147 ALA A O 1
ATOM 1065 N N . GLN A 1 148 ? 16.406 -3.990 -30.647 1.00 64.69 148 GLN A N 1
ATOM 1066 C CA . GLN A 1 148 ? 16.201 -5.167 -31.502 1.00 64.69 148 GLN A CA 1
ATOM 1067 C C . GLN A 1 148 ? 15.047 -4.978 -32.492 1.00 64.69 148 GLN A C 1
ATOM 1069 O O . GLN A 1 148 ? 15.196 -5.293 -33.669 1.00 64.69 148 GLN A O 1
ATOM 1074 N N . SER A 1 149 ? 13.922 -4.404 -32.053 1.00 67.31 149 SER A N 1
ATOM 1075 C CA . SER A 1 149 ? 12.789 -4.110 -32.937 1.00 67.31 149 SER A CA 1
ATOM 1076 C C . SER A 1 149 ? 13.143 -3.085 -34.018 1.00 67.31 149 SER A C 1
ATOM 1078 O O . SER A 1 149 ? 12.647 -3.207 -35.132 1.00 67.31 149 SER A O 1
ATOM 1080 N N . ARG A 1 150 ? 13.993 -2.090 -33.718 1.00 73.62 150 ARG A N 1
ATOM 1081 C CA . ARG A 1 150 ? 14.494 -1.134 -34.720 1.00 73.62 150 ARG A CA 1
ATOM 1082 C C . ARG A 1 150 ? 15.489 -1.775 -35.681 1.00 73.62 150 ARG A C 1
ATOM 1084 O O . ARG A 1 150 ? 15.410 -1.509 -36.871 1.00 73.62 150 ARG A O 1
ATOM 1091 N N . ALA A 1 151 ? 16.385 -2.624 -35.183 1.00 75.00 151 ALA A N 1
ATOM 1092 C CA . ALA A 1 151 ? 17.346 -3.342 -36.019 1.00 75.00 151 ALA A CA 1
ATOM 1093 C C . ALA A 1 151 ? 16.669 -4.328 -36.986 1.00 75.00 151 ALA A C 1
ATOM 1095 O O . ALA A 1 151 ? 17.158 -4.515 -38.088 1.00 75.00 151 ALA A O 1
ATOM 1096 N N . ALA A 1 152 ? 15.542 -4.931 -36.598 1.00 77.44 152 ALA A N 1
ATOM 1097 C CA . ALA A 1 152 ? 14.770 -5.827 -37.461 1.00 77.44 152 ALA A CA 1
ATOM 1098 C C . ALA A 1 152 ? 13.879 -5.099 -38.492 1.00 77.44 152 ALA A C 1
ATOM 1100 O O . ALA A 1 152 ? 13.346 -5.744 -39.390 1.00 77.44 152 ALA A O 1
ATOM 1101 N N . ALA A 1 153 ? 13.679 -3.786 -38.342 1.00 73.38 153 ALA A N 1
ATOM 1102 C CA . ALA A 1 153 ? 12.850 -2.961 -39.225 1.00 73.38 153 ALA A CA 1
ATOM 1103 C C . ALA A 1 153 ? 13.665 -2.103 -40.218 1.00 73.38 153 ALA A C 1
ATOM 1105 O O . ALA A 1 153 ? 13.063 -1.349 -40.985 1.00 73.38 153 ALA A O 1
ATOM 1106 N N . ALA A 1 154 ? 14.999 -2.187 -40.175 1.00 59.16 154 ALA A N 1
ATOM 1107 C CA . ALA A 1 154 ? 15.938 -1.543 -41.097 1.00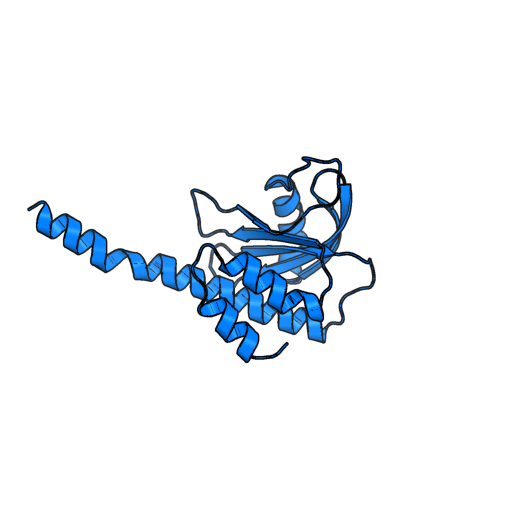 59.16 154 ALA A CA 1
ATOM 1108 C C . ALA A 1 154 ? 16.472 -2.562 -42.112 1.00 59.16 154 ALA A C 1
ATOM 1110 O O . ALA A 1 154 ? 16.696 -2.154 -43.272 1.00 59.16 154 ALA A O 1
#

pLDDT: mean 87.59, std 11.72, range [52.97, 97.94]